Protein AF-A0A1D3TZK6-F1 (afdb_monomer_lite)

Foldseek 3Di:
DPPVPPDLVVLLCCLQVVLVVLLVVLVVCVVPFDPLQSQLSNLLSVLSNLVSVLSVCVVVVHPPVCSVVSVVSSCVSNVSSLVSNLVRLLVSCVVPVVSNVVSVVVNVVVVVVVVVVVVVVVVVVD

Secondary structure (DSSP, 8-state):
--GGGS-HHHHHHHHHHHHHHHHHHHHHHTTTS-HHHHHHHHHHHHHHHHHHHHHHHHHTT-SGGGHHHHHHHHHHHHHHHHHHHHHHHHHHHTT-HHHHHHHHHHHHHHHHHHHHHHHHHHHTT-

Radius of gyration: 16.38 Å; chains: 1; bounding box: 41×36×43 Å

Structure (mmCIF, N/CA/C/O backbone):
data_AF-A0A1D3TZK6-F1
#
_entry.id   AF-A0A1D3TZK6-F1
#
loop_
_atom_site.group_PDB
_atom_site.id
_atom_site.type_symbol
_atom_site.label_atom_id
_atom_site.label_alt_id
_atom_site.label_comp_id
_atom_site.label_asym_id
_atom_site.label_entity_id
_atom_site.label_seq_id
_atom_site.pdbx_PDB_ins_code
_atom_site.Cartn_x
_atom_site.Cartn_y
_atom_site.Cartn_z
_atom_site.occupancy
_atom_site.B_iso_or_equiv
_atom_site.auth_seq_id
_atom_site.auth_comp_id
_atom_site.auth_asym_id
_atom_site.auth_atom_id
_atom_site.pdbx_PDB_model_num
ATOM 1 N N . MET A 1 1 ? -6.587 -10.489 -13.604 1.00 35.88 1 MET A N 1
ATOM 2 C CA . MET A 1 1 ? -6.215 -9.880 -14.894 1.00 35.88 1 MET A CA 1
ATOM 3 C C . MET A 1 1 ? -5.067 -8.933 -14.621 1.00 35.88 1 MET A C 1
ATOM 5 O O . MET A 1 1 ? -5.197 -8.085 -13.748 1.00 35.88 1 MET A O 1
ATOM 9 N N . SER A 1 2 ? -3.926 -9.138 -15.273 1.00 38.81 2 SER A N 1
ATOM 10 C CA . SER A 1 2 ? -2.785 -8.229 -15.166 1.00 38.81 2 SER A CA 1
ATOM 11 C C . SER A 1 2 ? -3.194 -6.840 -15.668 1.00 38.81 2 SER A C 1
ATOM 13 O O . SER A 1 2 ? -3.802 -6.727 -16.731 1.00 38.81 2 SER A O 1
ATOM 15 N N . PHE A 1 3 ? -2.823 -5.776 -14.952 1.00 47.53 3 PHE A N 1
ATOM 16 C CA . PHE A 1 3 ? -2.935 -4.392 -15.435 1.00 47.53 3 PHE A CA 1
ATOM 17 C C . PHE A 1 3 ? -2.060 -4.115 -16.685 1.00 47.53 3 PHE A C 1
ATOM 19 O O . PHE A 1 3 ? -1.943 -2.972 -17.115 1.00 47.53 3 PHE A O 1
ATOM 26 N N . ALA A 1 4 ? -1.458 -5.141 -17.300 1.00 48.97 4 ALA A N 1
ATOM 27 C CA . ALA A 1 4 ? -0.734 -5.059 -18.566 1.00 48.97 4 ALA A CA 1
ATOM 28 C C . ALA A 1 4 ? -1.586 -4.600 -19.764 1.00 48.97 4 ALA A C 1
ATOM 30 O O . ALA A 1 4 ? -1.009 -4.124 -20.735 1.00 48.97 4 ALA A O 1
ATOM 31 N N . PHE A 1 5 ? -2.919 -4.702 -19.706 1.00 55.09 5 PHE A N 1
ATOM 32 C CA . PHE A 1 5 ? -3.804 -4.224 -20.782 1.00 55.09 5 PHE A CA 1
ATOM 33 C C . PHE A 1 5 ? -4.063 -2.716 -20.749 1.00 55.09 5 PHE A C 1
ATOM 35 O O . PHE A 1 5 ? -4.539 -2.150 -21.731 1.00 55.09 5 PHE A O 1
ATOM 42 N N . LEU A 1 6 ? -3.773 -2.056 -19.627 1.00 63.69 6 LEU A N 1
ATOM 43 C CA . LEU A 1 6 ? -3.922 -0.614 -19.530 1.00 63.69 6 LEU A CA 1
ATOM 44 C C . LEU A 1 6 ? -2.733 0.067 -20.216 1.00 63.69 6 LEU A C 1
ATOM 46 O O . LEU A 1 6 ? -1.586 -0.280 -19.909 1.00 63.69 6 LEU A O 1
ATOM 50 N N . PRO A 1 7 ? -2.974 1.058 -21.100 1.00 83.19 7 PRO A N 1
ATOM 51 C CA . PRO A 1 7 ? -1.912 1.905 -21.613 1.00 83.19 7 PRO A CA 1
ATOM 52 C C . PRO A 1 7 ? -1.074 2.399 -20.443 1.00 83.19 7 PRO A C 1
ATOM 54 O O . PRO A 1 7 ? -1.607 2.895 -19.446 1.00 83.19 7 PRO A O 1
ATOM 57 N N . TRP A 1 8 ? 0.242 2.248 -20.550 1.00 80.69 8 TRP A N 1
ATOM 58 C CA . TRP A 1 8 ? 1.141 2.568 -19.449 1.00 80.69 8 TRP A CA 1
ATOM 59 C C . TRP A 1 8 ? 0.946 3.971 -18.849 1.00 80.69 8 TRP A C 1
ATOM 61 O O . TRP A 1 8 ? 1.072 4.069 -17.627 1.00 80.69 8 TRP A O 1
ATOM 71 N N . PRO A 1 9 ? 0.572 5.034 -19.604 1.00 86.75 9 PRO A N 1
ATOM 72 C CA . PRO A 1 9 ? 0.325 6.339 -19.000 1.00 86.75 9 PRO A CA 1
ATOM 73 C C . PRO A 1 9 ? -0.873 6.300 -18.050 1.00 86.75 9 PRO A C 1
ATOM 75 O O . PRO A 1 9 ? -0.836 6.898 -16.979 1.00 86.75 9 PRO A O 1
ATOM 78 N N . LEU A 1 10 ? -1.916 5.545 -18.405 1.00 87.06 10 LEU A N 1
ATOM 79 C CA . LEU A 1 10 ? -3.119 5.413 -17.594 1.00 87.06 10 LEU A CA 1
ATOM 80 C C . LEU A 1 10 ? -2.839 4.610 -16.315 1.00 87.06 10 LEU A C 1
ATOM 82 O O . LEU A 1 10 ? -3.303 4.997 -15.248 1.00 87.06 10 LEU A O 1
ATOM 86 N N . TYR A 1 11 ? -2.001 3.568 -16.383 1.00 86.06 11 TYR A N 1
ATOM 87 C CA . TYR A 1 11 ? -1.535 2.865 -15.181 1.00 86.06 11 TYR A CA 1
ATOM 88 C C . TYR A 1 11 ? -0.787 3.801 -14.224 1.00 86.06 11 TYR A C 1
ATOM 90 O O . TYR A 1 11 ? -1.069 3.816 -13.028 1.00 86.06 11 TYR A O 1
ATOM 98 N N . VAL A 1 12 ? 0.150 4.599 -14.744 1.00 86.88 12 VAL A N 1
ATOM 99 C CA . VAL A 1 12 ? 0.936 5.546 -13.938 1.00 86.88 12 VAL A CA 1
ATOM 100 C C . VAL A 1 12 ? 0.025 6.597 -13.300 1.00 86.88 12 VAL A C 1
ATOM 102 O O . VAL A 1 12 ? 0.151 6.866 -12.105 1.00 86.88 12 VAL A O 1
ATOM 105 N N . LEU A 1 13 ? -0.937 7.131 -14.059 1.00 90.50 13 LEU A N 1
ATOM 106 C CA . LEU A 1 13 ? -1.938 8.067 -13.549 1.00 90.50 13 LEU A CA 1
ATOM 107 C C . LEU A 1 13 ? -2.798 7.448 -12.446 1.00 90.50 13 LEU A C 1
ATOM 109 O O . LEU A 1 13 ? -3.035 8.101 -11.439 1.00 90.50 13 LEU A O 1
ATOM 113 N N . MET A 1 14 ? -3.236 6.196 -12.585 1.00 88.62 14 MET A N 1
ATOM 114 C CA . MET A 1 14 ? -4.016 5.523 -11.544 1.00 88.62 14 MET A CA 1
ATOM 115 C C . MET A 1 14 ? -3.174 5.213 -10.300 1.00 88.62 14 MET A C 1
ATOM 117 O O . MET A 1 14 ? -3.631 5.432 -9.178 1.00 88.62 14 MET A O 1
ATOM 121 N N . ALA A 1 15 ? -1.941 4.738 -10.473 1.00 88.25 15 ALA A N 1
ATOM 122 C CA . ALA A 1 15 ? -1.052 4.385 -9.369 1.00 88.25 15 ALA A CA 1
ATOM 123 C C . ALA A 1 15 ? -0.654 5.623 -8.547 1.00 88.25 15 ALA A C 1
ATOM 125 O O . ALA A 1 15 ? -0.849 5.658 -7.335 1.00 88.25 15 ALA A O 1
ATOM 126 N N . ILE A 1 16 ? -0.175 6.679 -9.207 1.00 90.50 16 ILE A N 1
ATOM 127 C CA . ILE A 1 16 ? 0.235 7.917 -8.530 1.00 90.50 16 ILE A CA 1
ATOM 128 C C . ILE A 1 16 ? -0.995 8.727 -8.105 1.00 90.50 16 ILE A C 1
ATOM 130 O O . ILE A 1 16 ? -1.054 9.245 -6.990 1.00 90.50 16 ILE A O 1
ATOM 134 N N . GLY A 1 17 ? -2.008 8.803 -8.967 1.00 90.06 17 GLY A N 1
ATOM 135 C CA . GLY A 1 17 ? -3.231 9.556 -8.714 1.00 90.06 17 GLY A CA 1
ATOM 136 C C . GLY A 1 17 ? -4.066 8.989 -7.572 1.00 90.06 17 GLY A C 1
ATOM 137 O O . GLY A 1 17 ? -4.695 9.767 -6.866 1.00 90.06 17 GLY A O 1
ATOM 138 N N . SER A 1 18 ? -4.037 7.676 -7.318 1.00 90.00 18 SER A N 1
ATOM 139 C CA . SER A 1 18 ? -4.700 7.095 -6.139 1.00 90.00 18 SER A CA 1
ATOM 140 C C . SER A 1 18 ? -3.943 7.357 -4.833 1.00 90.00 18 SER A C 1
ATOM 142 O O . SER A 1 18 ? -4.572 7.488 -3.783 1.00 90.00 18 SER A O 1
ATOM 144 N N . ALA A 1 19 ? -2.616 7.507 -4.876 1.00 91.94 19 ALA A N 1
ATOM 145 C CA . ALA A 1 19 ? -1.806 7.782 -3.690 1.00 91.94 19 ALA A CA 1
ATOM 146 C C . ALA A 1 19 ? -2.046 9.195 -3.121 1.00 91.94 19 ALA A C 1
ATOM 148 O O . ALA A 1 19 ? -2.064 9.384 -1.905 1.00 91.94 19 ALA A O 1
ATOM 149 N N . ILE A 1 20 ? -2.269 10.195 -3.982 1.00 90.19 20 ILE A N 1
ATOM 150 C CA . ILE A 1 20 ? -2.399 11.604 -3.568 1.00 90.19 20 ILE A CA 1
ATOM 151 C C . ILE A 1 20 ? -3.615 11.837 -2.640 1.00 90.19 20 ILE A C 1
ATOM 153 O O . ILE A 1 20 ? -3.418 12.365 -1.541 1.00 90.19 20 ILE A O 1
ATOM 157 N N . PRO A 1 21 ? -4.856 11.426 -2.985 1.00 92.56 21 PRO A N 1
ATOM 158 C CA . PRO A 1 21 ? -6.010 11.557 -2.095 1.00 92.56 21 PRO A CA 1
ATOM 159 C C . PRO A 1 21 ? -5.826 10.835 -0.759 1.00 92.56 21 PRO A C 1
ATOM 161 O O . PRO A 1 21 ? -6.259 11.346 0.274 1.00 92.56 21 PRO A O 1
ATOM 164 N N . VAL A 1 22 ? -5.156 9.677 -0.758 1.00 92.19 22 VAL A N 1
ATOM 165 C CA . VAL A 1 22 ? -4.877 8.914 0.468 1.00 92.19 22 VAL A CA 1
ATOM 166 C C . VAL A 1 22 ? -3.942 9.698 1.388 1.00 92.19 22 VAL A C 1
ATOM 168 O O . VAL A 1 22 ? -4.224 9.825 2.579 1.00 92.19 22 VAL A O 1
ATOM 171 N N . LEU A 1 23 ? -2.880 10.303 0.852 1.00 92.19 23 LEU A N 1
ATOM 172 C CA . LEU A 1 23 ? -1.974 11.152 1.632 1.00 92.19 23 LEU A CA 1
ATOM 173 C C . LEU A 1 23 ? -2.676 12.406 2.184 1.00 92.19 23 LEU A C 1
ATOM 175 O O . LEU A 1 23 ? -2.474 12.771 3.346 1.00 92.19 23 LEU A O 1
ATOM 179 N N . ILE A 1 24 ? -3.555 13.037 1.396 1.00 93.19 24 ILE A N 1
ATOM 180 C CA . ILE A 1 24 ? -4.378 14.169 1.859 1.00 93.19 24 ILE A CA 1
ATOM 181 C C . ILE A 1 24 ? -5.301 13.728 3.005 1.00 93.19 24 ILE A C 1
ATOM 183 O O . ILE A 1 24 ? -5.414 14.416 4.025 1.00 93.19 24 ILE A O 1
ATOM 187 N N . TYR A 1 25 ? -5.931 12.560 2.874 1.00 92.25 25 TYR A N 1
ATOM 188 C CA . TYR A 1 25 ? -6.790 11.990 3.907 1.00 92.25 25 TYR A CA 1
ATOM 189 C C . TYR A 1 25 ? -6.024 11.683 5.199 1.00 92.25 25 TYR A C 1
ATOM 191 O O . TYR A 1 25 ? -6.491 12.021 6.291 1.00 92.25 25 TYR A O 1
ATOM 199 N N . VAL A 1 26 ? -4.817 11.118 5.091 1.00 92.00 26 VAL A N 1
ATOM 200 C CA . VAL A 1 26 ? -3.927 10.869 6.234 1.00 92.00 26 VAL A CA 1
ATOM 201 C C . VAL A 1 26 ? -3.638 12.160 6.996 1.00 92.00 26 VAL A C 1
ATOM 203 O O . VAL A 1 26 ? -3.786 12.188 8.220 1.00 92.00 26 VAL A O 1
ATOM 206 N N . LYS A 1 27 ? -3.314 13.252 6.292 1.00 91.62 27 LYS A N 1
ATOM 207 C CA . LYS A 1 27 ? -3.065 14.560 6.919 1.00 91.62 27 LYS A CA 1
ATOM 208 C C . LYS A 1 27 ? -4.262 15.041 7.747 1.00 91.62 27 LYS A C 1
ATOM 210 O O . LYS A 1 27 ? -4.077 15.602 8.825 1.00 91.62 27 LYS A O 1
ATOM 215 N N . LYS A 1 28 ? -5.493 14.790 7.286 1.00 89.75 28 LYS A N 1
ATOM 216 C CA . LYS A 1 28 ? -6.722 15.142 8.021 1.00 89.75 28 LYS A CA 1
ATOM 217 C C . LYS A 1 28 ? -6.945 14.259 9.257 1.00 89.75 28 LYS A C 1
ATOM 219 O O . LYS A 1 28 ? -7.460 14.733 10.265 1.00 89.75 28 LYS A O 1
ATOM 224 N N . MET A 1 29 ? -6.548 12.990 9.194 1.00 85.38 29 MET A N 1
ATOM 225 C CA . MET A 1 29 ? -6.846 11.957 10.199 1.00 85.38 29 MET A CA 1
ATOM 226 C C . MET A 1 29 ? -5.738 11.710 11.234 1.00 85.38 29 MET A C 1
ATOM 228 O O . MET A 1 29 ? -5.957 10.946 12.176 1.00 85.38 29 MET A O 1
ATOM 232 N N . TRP A 1 30 ? -4.568 12.341 11.097 1.00 84.38 30 TRP A N 1
ATOM 233 C CA . TRP A 1 30 ? -3.375 12.037 11.904 1.00 84.38 30 TRP A CA 1
ATOM 234 C C . TRP A 1 30 ? -3.556 12.179 13.427 1.00 84.38 30 TRP A C 1
ATOM 236 O O . TRP A 1 30 ? -2.871 11.502 14.187 1.00 84.38 30 TRP A O 1
ATOM 246 N N . LYS A 1 31 ? -4.495 13.024 13.880 1.00 85.62 31 LYS A N 1
ATOM 247 C CA . LYS A 1 31 ? -4.796 13.245 15.308 1.00 85.62 31 LYS A CA 1
ATOM 248 C C . LYS A 1 31 ? -5.887 12.330 15.868 1.00 85.62 31 LYS A C 1
ATOM 250 O O . LYS A 1 31 ? -5.952 12.144 17.074 1.00 85.62 31 LYS A O 1
ATOM 255 N N . THR A 1 32 ? -6.764 11.796 15.020 1.00 87.00 32 THR A N 1
ATOM 256 C CA . THR A 1 32 ? -7.997 11.096 15.437 1.00 87.00 32 THR A CA 1
ATOM 257 C C . THR A 1 32 ? -7.956 9.593 15.189 1.00 87.00 32 THR A C 1
ATOM 259 O O . THR A 1 32 ? -8.900 8.878 15.526 1.00 87.00 32 THR A O 1
ATOM 262 N N . SER A 1 33 ? -6.896 9.099 14.555 1.00 88.56 33 SER A N 1
ATOM 263 C CA . SER A 1 33 ? -6.754 7.695 14.182 1.00 88.56 33 SER A CA 1
ATOM 264 C C . SER A 1 33 ? -5.494 7.094 14.807 1.00 88.56 33 SER A C 1
ATOM 266 O O . SER A 1 33 ? -4.510 7.808 15.005 1.00 88.56 33 SER A O 1
ATOM 268 N N . PRO A 1 34 ? -5.502 5.789 15.128 1.00 90.50 34 PRO A N 1
ATOM 269 C CA . PRO A 1 34 ? -4.352 5.137 15.740 1.00 90.50 34 PRO A CA 1
ATOM 270 C C . PRO A 1 34 ? -3.130 5.190 14.821 1.00 90.50 34 PRO A C 1
ATOM 272 O O . PRO A 1 34 ? -3.258 5.160 13.595 1.00 90.50 34 PRO A O 1
ATOM 275 N N . LYS A 1 35 ? -1.934 5.221 15.424 1.00 90.94 35 LYS A N 1
ATOM 276 C CA . LYS A 1 35 ? -0.669 5.403 14.694 1.00 90.94 35 LYS A CA 1
ATOM 277 C C . LYS A 1 35 ? -0.450 4.383 13.583 1.00 90.94 35 LYS A C 1
ATOM 279 O O . LYS A 1 35 ? -0.068 4.748 12.476 1.00 90.94 35 LYS A O 1
ATOM 284 N N . SER A 1 36 ? -0.772 3.121 13.858 1.00 91.56 36 SER A N 1
ATOM 285 C CA . SER A 1 36 ? -0.680 2.038 12.878 1.00 91.56 36 SER A CA 1
ATOM 286 C C . SER A 1 36 ? -1.521 2.295 11.625 1.00 91.56 36 SER A C 1
ATOM 288 O O . SER A 1 36 ? -1.071 1.989 10.526 1.00 91.56 36 SER A O 1
ATOM 290 N N . PHE A 1 37 ? -2.695 2.921 11.760 1.00 92.38 37 PHE A N 1
ATOM 291 C CA . PHE A 1 37 ? -3.598 3.156 10.635 1.00 92.38 37 PHE A CA 1
ATOM 292 C C . PHE A 1 37 ? -2.989 4.104 9.601 1.00 92.38 37 PHE A C 1
ATOM 294 O O . PHE A 1 37 ? -2.907 3.767 8.420 1.00 92.38 37 PHE A O 1
ATOM 301 N N . TYR A 1 38 ? -2.543 5.284 10.040 1.00 93.00 38 TYR A N 1
ATOM 302 C CA . TYR A 1 38 ? -2.023 6.283 9.111 1.00 93.00 38 TYR A CA 1
ATOM 303 C C . TYR A 1 38 ? -0.613 5.944 8.610 1.00 93.00 38 TYR A C 1
ATOM 305 O O . TYR A 1 38 ? -0.309 6.249 7.461 1.00 93.00 38 TYR A O 1
ATOM 313 N N . ILE A 1 39 ? 0.223 5.269 9.416 1.00 93.19 39 ILE A N 1
ATOM 314 C CA . ILE A 1 39 ? 1.515 4.741 8.945 1.00 93.19 39 ILE A CA 1
ATOM 315 C C . ILE A 1 39 ? 1.272 3.727 7.825 1.00 93.19 39 ILE A C 1
ATOM 317 O O . ILE A 1 39 ? 1.899 3.829 6.773 1.00 93.19 39 ILE A O 1
ATOM 321 N N . GLY A 1 40 ? 0.312 2.813 8.007 1.00 93.19 40 GLY A N 1
ATOM 322 C CA . GLY A 1 40 ? -0.064 1.851 6.974 1.00 93.19 40 GLY A CA 1
ATOM 323 C C . GLY A 1 40 ? -0.511 2.529 5.677 1.00 93.19 40 GLY A C 1
ATOM 324 O O . GLY A 1 40 ? 0.003 2.211 4.607 1.00 93.19 40 GLY A O 1
ATOM 325 N N . LEU A 1 41 ? -1.377 3.546 5.770 1.00 94.00 41 LEU A N 1
ATOM 326 C CA . LEU A 1 41 ? -1.831 4.306 4.599 1.00 94.00 41 LEU A CA 1
ATOM 327 C C . LEU A 1 41 ? -0.685 5.036 3.882 1.00 94.00 41 LEU A C 1
ATOM 329 O O . LEU A 1 41 ? -0.651 5.051 2.650 1.00 94.00 41 LEU A O 1
ATOM 333 N N . CYS A 1 42 ? 0.271 5.604 4.623 1.00 94.00 42 CYS A N 1
ATOM 334 C CA . CYS A 1 42 ? 1.474 6.192 4.033 1.00 94.00 42 CYS A CA 1
ATOM 335 C C . CYS A 1 42 ? 2.309 5.142 3.293 1.00 94.00 42 CYS A C 1
ATOM 337 O O . CYS A 1 42 ? 2.721 5.388 2.164 1.00 94.00 42 CYS A O 1
ATOM 339 N N . MET A 1 43 ? 2.528 3.966 3.887 1.00 95.00 43 MET A N 1
ATOM 340 C CA . MET A 1 43 ? 3.310 2.894 3.262 1.00 95.00 43 MET A CA 1
ATOM 341 C C . MET A 1 43 ? 2.652 2.363 1.985 1.00 95.00 43 MET A C 1
ATOM 343 O O . MET A 1 43 ? 3.336 2.197 0.976 1.00 95.00 43 MET A O 1
ATOM 347 N N . VAL A 1 44 ? 1.327 2.178 1.989 1.00 94.44 44 VAL A N 1
ATOM 348 C CA . VAL A 1 44 ? 0.569 1.804 0.782 1.00 94.44 44 VAL A CA 1
ATOM 349 C C . VAL A 1 44 ? 0.693 2.882 -0.295 1.00 94.44 44 VAL A C 1
ATOM 351 O O . VAL A 1 44 ? 0.939 2.556 -1.455 1.00 94.44 44 VAL A O 1
ATOM 354 N N . SER A 1 45 ? 0.582 4.158 0.083 1.00 94.25 45 SER A N 1
ATOM 355 C CA . SER A 1 45 ? 0.698 5.286 -0.852 1.00 94.25 45 SER A CA 1
ATOM 356 C C . SER A 1 45 ? 2.093 5.371 -1.474 1.00 94.25 45 SER A C 1
ATOM 358 O O . SER A 1 45 ? 2.222 5.552 -2.681 1.00 94.25 45 SER A O 1
ATOM 360 N N . ILE A 1 46 ? 3.143 5.184 -0.669 1.00 94.00 46 ILE A N 1
ATOM 361 C CA . ILE A 1 46 ? 4.529 5.131 -1.145 1.00 94.00 46 ILE A CA 1
ATOM 362 C C . ILE A 1 46 ? 4.712 3.949 -2.102 1.00 94.00 46 ILE A C 1
ATOM 364 O O . ILE A 1 46 ? 5.247 4.133 -3.191 1.00 94.00 46 ILE A O 1
ATOM 368 N N . GLY A 1 47 ? 4.212 2.762 -1.747 1.00 92.94 47 GLY A N 1
ATOM 369 C CA . GLY A 1 47 ? 4.250 1.593 -2.628 1.00 92.94 47 GLY A CA 1
ATOM 370 C C . GLY A 1 47 ? 3.558 1.847 -3.972 1.00 92.94 47 GLY A C 1
ATOM 371 O O . GLY A 1 47 ? 4.118 1.532 -5.017 1.00 92.94 47 GLY A O 1
ATOM 372 N N . ALA A 1 48 ? 2.391 2.497 -3.975 1.00 92.81 48 ALA A N 1
ATOM 373 C CA . ALA A 1 48 ? 1.680 2.857 -5.204 1.00 92.81 48 ALA A CA 1
ATOM 374 C C . ALA A 1 48 ? 2.473 3.845 -6.081 1.00 92.81 48 ALA A C 1
ATOM 376 O O . ALA A 1 48 ? 2.554 3.665 -7.298 1.00 92.81 48 ALA A O 1
ATOM 377 N N . ILE A 1 49 ? 3.124 4.844 -5.475 1.00 93.69 49 ILE A N 1
ATOM 378 C CA . ILE A 1 49 ? 4.002 5.780 -6.193 1.00 93.69 49 ILE A CA 1
ATOM 379 C C . ILE A 1 49 ? 5.191 5.034 -6.812 1.00 93.69 49 ILE A C 1
ATOM 381 O O . ILE A 1 49 ? 5.462 5.207 -8.001 1.00 93.69 49 ILE A O 1
ATOM 385 N N . ILE A 1 50 ? 5.865 4.167 -6.047 1.00 92.44 50 ILE A N 1
ATOM 386 C CA . ILE A 1 50 ? 6.995 3.371 -6.550 1.00 92.44 50 ILE A CA 1
ATOM 387 C C . ILE A 1 50 ? 6.534 2.460 -7.696 1.00 92.44 50 ILE A C 1
ATOM 389 O O . ILE A 1 50 ? 7.201 2.405 -8.727 1.00 92.44 50 ILE A O 1
ATOM 393 N N . ALA A 1 51 ? 5.369 1.817 -7.584 1.00 90.25 51 ALA A N 1
ATOM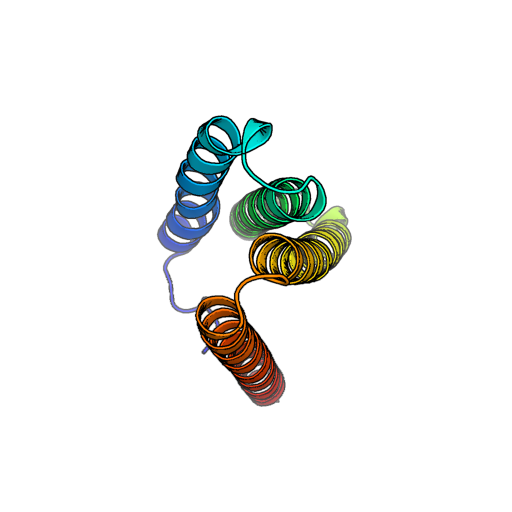 394 C CA . ALA A 1 51 ? 4.802 0.991 -8.651 1.00 90.25 51 ALA A CA 1
ATOM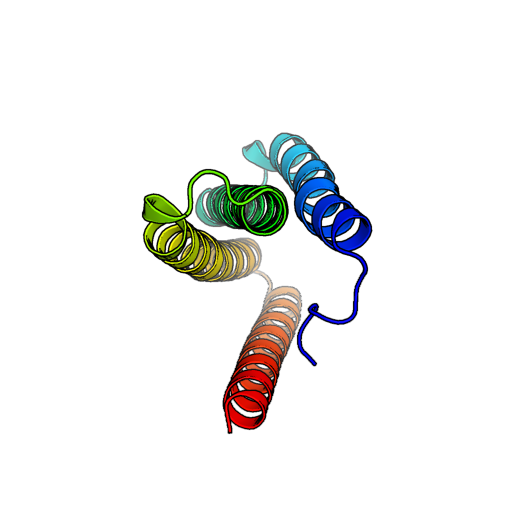 395 C C . ALA A 1 51 ? 4.580 1.783 -9.953 1.00 90.25 51 ALA A C 1
ATOM 397 O O . ALA A 1 51 ? 4.873 1.285 -11.043 1.00 90.25 51 ALA A O 1
ATOM 398 N N . GLY A 1 52 ? 4.089 3.023 -9.846 1.00 89.38 52 GLY A N 1
ATOM 399 C CA . GLY A 1 52 ? 3.964 3.941 -10.978 1.00 89.38 52 GLY A CA 1
ATOM 400 C C . GLY A 1 52 ? 5.322 4.278 -11.599 1.00 89.38 52 GLY A C 1
ATOM 401 O O . GLY A 1 52 ? 5.485 4.170 -12.815 1.00 89.38 52 GLY A O 1
ATOM 402 N N . ILE A 1 53 ? 6.319 4.601 -10.768 1.00 89.62 53 ILE A N 1
ATOM 403 C CA . ILE A 1 53 ? 7.690 4.892 -11.216 1.00 89.62 53 ILE A CA 1
ATOM 404 C C . ILE A 1 53 ? 8.298 3.684 -11.938 1.00 89.62 53 ILE A C 1
ATOM 406 O O . ILE A 1 53 ? 8.837 3.855 -13.026 1.00 89.62 53 ILE A O 1
ATOM 410 N N . ILE A 1 54 ? 8.163 2.467 -11.399 1.00 89.44 54 ILE A N 1
ATOM 411 C CA . ILE A 1 54 ? 8.659 1.236 -12.041 1.00 89.44 54 ILE A CA 1
ATOM 412 C C . ILE A 1 54 ? 8.054 1.074 -13.434 1.00 89.44 54 ILE A C 1
ATOM 414 O O . ILE A 1 54 ? 8.767 0.774 -14.391 1.00 89.44 54 ILE A O 1
ATOM 418 N N . LYS A 1 55 ? 6.736 1.274 -13.571 1.00 86.56 55 LYS A N 1
ATOM 419 C CA . LYS A 1 55 ? 6.080 1.123 -14.872 1.00 86.56 55 LYS A CA 1
ATOM 420 C C . LYS A 1 55 ? 6.570 2.177 -15.866 1.00 86.56 55 LYS A C 1
ATOM 422 O O . LYS A 1 55 ? 6.839 1.833 -17.015 1.00 86.56 55 LYS A O 1
ATOM 427 N N . PHE A 1 56 ? 6.751 3.416 -15.414 1.00 87.12 56 PHE A N 1
ATOM 428 C CA . PHE A 1 56 ? 7.297 4.504 -16.222 1.00 87.12 56 PHE A CA 1
ATOM 429 C C . PHE A 1 56 ? 8.724 4.208 -16.709 1.00 87.12 56 PHE A C 1
ATOM 431 O O . PHE A 1 56 ? 8.998 4.258 -17.907 1.00 87.12 56 PHE A O 1
ATOM 438 N N . THR A 1 57 ? 9.628 3.838 -15.798 1.00 86.75 57 THR A N 1
ATOM 439 C CA . THR A 1 57 ? 11.042 3.597 -16.123 1.00 86.75 57 THR A CA 1
ATOM 440 C C . THR A 1 57 ? 11.239 2.344 -16.968 1.00 86.75 57 THR A C 1
ATOM 442 O O . THR A 1 57 ? 12.079 2.348 -17.866 1.00 86.75 57 THR A O 1
ATOM 445 N N . SER A 1 58 ? 10.420 1.306 -16.760 1.00 83.69 58 SER A N 1
ATOM 446 C CA . SER A 1 58 ? 10.469 0.078 -17.563 1.00 83.69 58 SER A CA 1
ATOM 447 C C . SER A 1 58 ? 10.207 0.305 -19.048 1.00 83.69 58 SER A C 1
ATOM 449 O O . SER A 1 58 ? 10.872 -0.310 -19.877 1.00 83.69 58 SER A O 1
ATOM 451 N N . ASN A 1 59 ? 9.322 1.241 -19.392 1.00 83.38 59 ASN A N 1
ATOM 452 C CA . ASN A 1 59 ? 9.033 1.560 -20.788 1.00 83.38 59 ASN A CA 1
ATOM 453 C C . ASN A 1 59 ? 10.080 2.463 -21.436 1.00 83.38 59 ASN A C 1
ATOM 455 O O . ASN A 1 59 ? 10.253 2.408 -22.648 1.00 83.38 59 ASN A O 1
ATOM 459 N N . MET A 1 60 ? 10.789 3.266 -20.643 1.00 81.56 60 MET A N 1
ATOM 460 C CA . MET A 1 60 ? 11.886 4.113 -21.123 1.00 81.56 60 MET A CA 1
ATOM 461 C C . MET A 1 60 ? 13.239 3.378 -21.141 1.00 81.56 60 MET A C 1
ATOM 463 O O . MET A 1 60 ? 14.242 3.977 -21.510 1.00 81.56 60 MET A O 1
ATOM 467 N N . GLN A 1 61 ? 13.287 2.104 -20.720 1.00 79.31 61 GLN A N 1
ATOM 468 C CA . GLN A 1 61 ? 14.514 1.303 -20.548 1.00 79.31 61 GLN A CA 1
ATOM 469 C C . GLN A 1 61 ? 15.560 1.939 -19.609 1.00 79.31 61 GLN A C 1
ATOM 471 O O . GLN A 1 61 ? 16.746 1.616 -19.655 1.00 79.31 61 GLN A O 1
ATOM 476 N N . VAL A 1 62 ? 15.119 2.812 -18.702 1.00 72.88 62 VAL A N 1
ATOM 477 C CA . VAL A 1 62 ? 15.964 3.468 -17.695 1.00 72.88 62 VAL A CA 1
ATOM 478 C C . VAL A 1 62 ? 15.902 2.667 -16.387 1.00 72.88 62 VAL A C 1
ATOM 480 O O . VAL A 1 62 ? 14.867 2.086 -16.061 1.00 72.88 62 VAL A O 1
ATOM 483 N N . LEU A 1 63 ? 16.993 2.644 -15.607 1.00 74.75 63 LEU A N 1
ATOM 484 C CA . LEU A 1 63 ? 17.053 2.013 -14.270 1.00 74.75 63 LEU A CA 1
ATOM 485 C C . LEU A 1 63 ? 16.753 0.497 -14.251 1.00 74.75 63 LEU A C 1
ATOM 487 O O . LEU A 1 63 ? 16.334 -0.039 -13.225 1.00 74.75 63 LEU A O 1
ATOM 491 N N . THR A 1 64 ? 17.000 -0.217 -15.352 1.00 75.50 64 THR A N 1
ATOM 492 C CA . THR A 1 64 ? 16.761 -1.671 -15.478 1.00 75.50 64 THR A CA 1
ATOM 493 C C . THR A 1 64 ? 17.451 -2.495 -14.388 1.00 75.50 64 THR A C 1
ATOM 495 O O . THR A 1 64 ? 16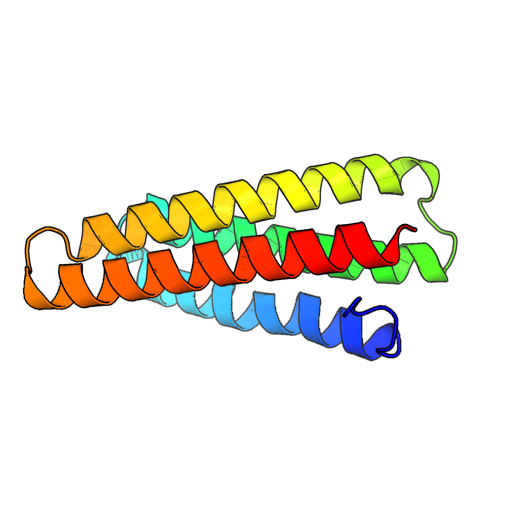.845 -3.417 -13.850 1.00 75.50 64 THR A O 1
ATOM 498 N N . GLN A 1 65 ? 18.661 -2.104 -13.977 1.00 79.81 65 GLN A N 1
ATOM 499 C CA . GLN A 1 65 ? 19.425 -2.765 -12.909 1.00 79.81 65 GLN A CA 1
ATOM 500 C C . GLN A 1 65 ? 18.737 -2.723 -11.533 1.00 79.81 65 GLN A C 1
ATOM 502 O O . GLN A 1 65 ? 18.928 -3.627 -10.725 1.00 79.81 65 GLN A O 1
ATOM 507 N N . PHE A 1 66 ? 17.913 -1.705 -11.263 1.00 83.12 66 PHE A N 1
ATOM 508 C CA . PHE A 1 66 ? 17.226 -1.540 -9.977 1.00 83.12 66 PHE A CA 1
ATOM 509 C C . PHE A 1 66 ? 15.769 -2.008 -10.005 1.00 83.12 66 PHE A C 1
ATOM 511 O O . PHE A 1 66 ? 15.091 -1.939 -8.982 1.00 83.12 66 PHE A O 1
ATOM 518 N N . GLN A 1 67 ? 15.259 -2.489 -11.143 1.00 82.62 67 GLN A N 1
ATOM 519 C CA . GLN A 1 67 ? 13.840 -2.832 -11.265 1.00 82.62 67 GLN A CA 1
ATOM 520 C C . GLN A 1 67 ? 13.410 -3.927 -10.293 1.00 82.62 67 GLN A C 1
ATOM 522 O O . GLN A 1 67 ? 12.378 -3.777 -9.647 1.00 82.62 67 GLN A O 1
ATOM 527 N N . GLU A 1 68 ? 14.193 -4.995 -10.150 1.00 84.69 68 GLU A N 1
ATOM 528 C CA . GLU A 1 68 ? 13.864 -6.079 -9.216 1.00 84.69 68 GLU A CA 1
ATOM 529 C C . GLU A 1 68 ? 13.890 -5.603 -7.759 1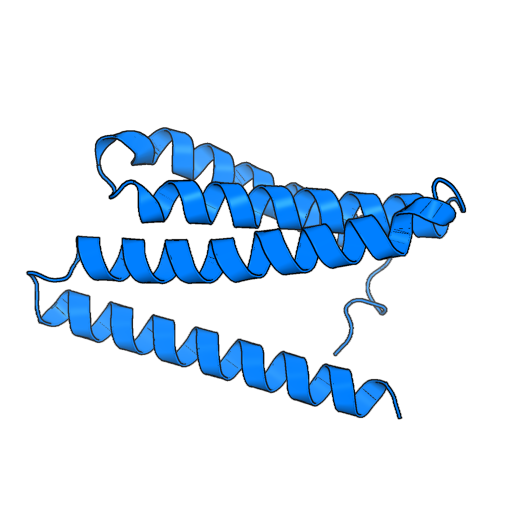.00 84.69 68 GLU A C 1
ATOM 531 O O . GLU A 1 68 ? 12.985 -5.915 -6.983 1.00 84.69 68 GLU A O 1
ATOM 536 N N . PHE A 1 69 ? 14.854 -4.747 -7.404 1.00 87.94 69 PHE A N 1
ATOM 537 C CA . PHE A 1 69 ? 14.905 -4.129 -6.081 1.00 87.94 69 PHE A CA 1
ATOM 538 C C . PHE A 1 69 ? 13.675 -3.250 -5.815 1.00 87.94 69 PHE A C 1
ATOM 540 O O . PHE A 1 69 ? 13.032 -3.380 -4.774 1.00 87.94 69 PHE A O 1
ATOM 547 N N . LEU A 1 70 ? 13.298 -2.390 -6.766 1.00 88.00 70 LEU A N 1
ATOM 548 C CA . LEU A 1 70 ? 12.126 -1.523 -6.635 1.00 88.00 70 LEU A CA 1
ATOM 549 C C . LEU A 1 70 ? 10.821 -2.329 -6.578 1.00 88.00 70 LEU A C 1
ATOM 551 O O . LEU A 1 70 ? 9.922 -1.973 -5.812 1.00 88.00 70 LEU A O 1
ATOM 555 N N . LYS A 1 71 ? 10.706 -3.425 -7.340 1.00 87.88 71 LYS A N 1
ATOM 556 C CA . LYS A 1 71 ? 9.562 -4.349 -7.269 1.00 87.88 71 LYS A CA 1
ATOM 557 C C . LYS A 1 71 ? 9.455 -4.976 -5.881 1.00 87.88 71 LYS A C 1
ATOM 559 O O . LYS A 1 71 ? 8.386 -4.919 -5.278 1.00 87.88 71 LYS A O 1
ATOM 564 N N . MET A 1 72 ? 10.555 -5.507 -5.348 1.00 89.00 72 MET A N 1
ATOM 565 C CA . MET A 1 72 ? 10.594 -6.066 -3.994 1.00 89.00 72 MET A CA 1
ATOM 566 C C . MET A 1 72 ? 10.229 -5.020 -2.939 1.00 89.00 72 MET A C 1
ATOM 568 O O . MET A 1 72 ? 9.378 -5.278 -2.089 1.00 89.00 72 MET A O 1
ATOM 572 N N . LEU A 1 73 ? 10.798 -3.815 -3.030 1.00 90.88 73 LEU A N 1
ATOM 573 C CA . LEU A 1 73 ? 10.483 -2.710 -2.126 1.00 90.88 73 LEU A CA 1
ATOM 574 C C . LEU A 1 73 ? 8.995 -2.340 -2.181 1.00 90.88 73 LEU A C 1
ATOM 576 O O . LEU A 1 73 ? 8.366 -2.164 -1.142 1.00 90.88 73 LEU A O 1
ATOM 580 N N . THR A 1 74 ? 8.417 -2.287 -3.383 1.00 90.81 74 THR A N 1
ATOM 581 C CA . THR A 1 74 ? 6.981 -2.047 -3.586 1.00 90.81 74 THR A CA 1
ATOM 582 C C . THR A 1 74 ? 6.146 -3.108 -2.878 1.00 90.81 74 THR A C 1
ATOM 584 O O . THR A 1 74 ? 5.251 -2.768 -2.109 1.00 90.81 74 THR A O 1
ATOM 587 N N . ILE A 1 75 ? 6.459 -4.392 -3.082 1.00 89.31 75 ILE A N 1
ATOM 588 C CA . ILE A 1 75 ? 5.734 -5.506 -2.457 1.00 89.31 75 ILE A CA 1
ATOM 589 C C . ILE A 1 75 ? 5.814 -5.407 -0.933 1.00 89.31 75 ILE A C 1
ATOM 591 O O . ILE A 1 75 ? 4.789 -5.514 -0.257 1.00 89.31 75 ILE A O 1
ATOM 595 N N . VAL A 1 76 ? 7.004 -5.161 -0.380 1.00 90.94 76 VAL A N 1
ATOM 596 C CA . VAL A 1 76 ? 7.207 -5.046 1.070 1.00 90.94 76 VAL A CA 1
ATOM 597 C C . VAL A 1 76 ? 6.445 -3.846 1.630 1.00 90.94 76 VAL A C 1
ATOM 599 O O . VAL A 1 76 ? 5.694 -4.006 2.591 1.00 90.94 76 VAL A O 1
ATOM 602 N N . CYS A 1 77 ? 6.565 -2.661 1.024 1.00 91.69 77 CYS A N 1
ATOM 603 C CA . CYS A 1 77 ? 5.868 -1.455 1.477 1.00 91.69 77 CYS A CA 1
ATOM 604 C C . CYS A 1 77 ? 4.345 -1.606 1.406 1.00 91.69 77 CYS A C 1
ATOM 606 O O . CYS A 1 77 ? 3.650 -1.279 2.367 1.00 91.69 77 CYS A O 1
ATOM 608 N N . THR A 1 78 ? 3.814 -2.129 0.300 1.00 91.00 78 THR A N 1
ATOM 609 C CA . THR A 1 78 ? 2.368 -2.285 0.126 1.00 91.00 78 THR A CA 1
ATOM 610 C C . THR A 1 78 ? 1.802 -3.366 1.045 1.00 91.00 78 THR A C 1
ATOM 612 O O . THR A 1 78 ? 0.782 -3.129 1.685 1.00 91.00 78 THR A O 1
ATOM 615 N N . SER A 1 79 ? 2.457 -4.525 1.175 1.00 90.31 79 SER A N 1
ATOM 616 C CA . SER A 1 79 ? 1.968 -5.617 2.034 1.00 90.31 79 SER A CA 1
ATOM 617 C C . SER A 1 79 ? 1.987 -5.244 3.518 1.00 90.31 79 SER A C 1
ATOM 619 O O . SER A 1 79 ? 0.964 -5.355 4.196 1.00 90.31 79 SER A O 1
ATOM 621 N N . SER A 1 80 ? 3.112 -4.723 4.015 1.00 92.88 80 SER A N 1
ATOM 622 C CA . SER A 1 80 ? 3.220 -4.246 5.399 1.00 92.88 80 SER A CA 1
ATOM 623 C C . SER A 1 80 ? 2.276 -3.073 5.677 1.00 92.88 80 SER A C 1
ATOM 625 O O . SER A 1 80 ? 1.639 -3.032 6.731 1.00 92.88 80 SER A O 1
ATOM 627 N N . GLY A 1 81 ? 2.106 -2.170 4.706 1.00 93.50 81 GLY A N 1
ATOM 628 C CA . GLY A 1 81 ? 1.156 -1.069 4.783 1.00 93.50 81 GLY A CA 1
ATOM 629 C C . GLY A 1 81 ? -0.289 -1.541 4.946 1.00 93.50 81 GLY A C 1
ATOM 630 O O . GLY A 1 81 ? -0.975 -1.083 5.857 1.00 93.50 81 GLY A O 1
ATOM 631 N N . ILE A 1 82 ? -0.733 -2.509 4.133 1.00 92.38 82 ILE A N 1
ATOM 632 C CA . ILE A 1 82 ? -2.080 -3.097 4.227 1.00 92.38 82 ILE A CA 1
ATOM 633 C C . ILE A 1 82 ? -2.310 -3.705 5.615 1.00 92.38 82 ILE A C 1
ATOM 635 O O . ILE A 1 82 ? -3.328 -3.417 6.246 1.00 92.38 82 ILE A O 1
ATOM 639 N N . ILE A 1 83 ? -1.356 -4.494 6.120 1.00 93.56 83 ILE A N 1
ATOM 640 C CA . ILE A 1 83 ? -1.456 -5.132 7.442 1.00 93.56 83 ILE A CA 1
ATOM 641 C C . ILE A 1 83 ? -1.590 -4.072 8.543 1.00 93.56 83 ILE A C 1
ATOM 643 O O . ILE A 1 83 ? -2.487 -4.154 9.385 1.00 93.56 83 ILE A O 1
ATOM 647 N N . LEU A 1 84 ? -0.746 -3.038 8.522 1.00 94.19 84 LEU A N 1
ATOM 648 C CA . LEU A 1 84 ? -0.800 -1.947 9.496 1.00 94.19 84 LEU A CA 1
ATOM 649 C C . LEU A 1 84 ? -2.118 -1.169 9.428 1.00 94.19 84 LEU A C 1
ATOM 651 O O . LEU A 1 84 ? -2.688 -0.840 10.473 1.00 94.19 84 LEU A O 1
ATOM 655 N N . THR A 1 85 ? -2.639 -0.921 8.224 1.00 93.56 85 THR A N 1
ATOM 656 C CA . THR A 1 85 ? -3.946 -0.287 8.033 1.00 93.56 85 THR A CA 1
ATOM 657 C C . THR A 1 85 ? -5.069 -1.148 8.610 1.00 93.56 85 THR A C 1
ATOM 659 O O . THR A 1 85 ? -5.927 -0.612 9.308 1.00 93.56 85 THR A O 1
ATOM 662 N N . MET A 1 86 ? -5.052 -2.469 8.407 1.00 92.94 86 MET A N 1
ATOM 663 C CA . MET A 1 86 ? -6.048 -3.385 8.982 1.00 92.94 86 MET A CA 1
ATOM 664 C C . MET A 1 86 ? -5.995 -3.408 10.513 1.00 92.94 86 MET A C 1
ATOM 666 O O . MET A 1 86 ? -7.026 -3.241 11.166 1.00 92.94 86 MET A O 1
ATOM 670 N N . ILE A 1 87 ? -4.798 -3.539 11.095 1.00 93.56 87 ILE A N 1
ATOM 671 C CA . ILE A 1 87 ? -4.597 -3.507 12.553 1.00 93.56 87 ILE A CA 1
ATOM 672 C C . ILE A 1 87 ? -5.071 -2.167 13.122 1.00 93.56 87 ILE A C 1
ATOM 674 O O . ILE A 1 87 ? -5.767 -2.116 14.136 1.00 93.56 87 ILE A O 1
ATOM 678 N N . GLY A 1 88 ? -4.720 -1.062 12.464 1.00 92.00 88 GLY A N 1
ATOM 679 C CA . GLY A 1 88 ? -5.155 0.273 12.856 1.00 92.00 88 GLY A CA 1
ATOM 680 C C . GLY A 1 88 ? -6.669 0.458 12.775 1.00 92.00 88 GLY A C 1
ATOM 681 O O . GLY A 1 88 ? -7.262 1.014 13.698 1.00 92.00 88 GLY A O 1
ATOM 682 N N . ALA A 1 89 ? -7.306 -0.044 11.718 1.00 91.94 89 ALA A N 1
ATOM 683 C CA . ALA A 1 89 ? -8.755 0.008 11.565 1.00 91.94 89 ALA A CA 1
ATOM 684 C C . ALA A 1 89 ? -9.455 -0.788 12.672 1.00 91.94 89 ALA A C 1
ATOM 686 O O . ALA A 1 89 ? -10.366 -0.262 13.308 1.00 91.94 89 ALA A O 1
ATOM 687 N N . TYR A 1 90 ? -8.983 -2.004 12.962 1.00 92.88 90 TYR A N 1
ATOM 688 C CA . TYR A 1 90 ? -9.516 -2.841 14.035 1.00 92.88 90 TYR A CA 1
ATOM 689 C C . TYR A 1 90 ? -9.355 -2.185 15.412 1.00 92.88 90 TYR A C 1
ATOM 691 O O . TYR A 1 90 ? -10.323 -2.071 16.161 1.00 92.88 90 TYR A O 1
ATOM 699 N N . ASN A 1 91 ? -8.163 -1.665 15.723 1.00 92.00 91 ASN A N 1
ATOM 700 C CA . ASN A 1 91 ? -7.891 -1.003 17.000 1.00 92.00 91 ASN A CA 1
ATOM 701 C C . ASN A 1 91 ? -8.762 0.236 17.231 1.00 92.00 91 ASN A C 1
ATOM 703 O O . ASN A 1 91 ? -9.073 0.546 18.377 1.00 92.00 91 ASN A O 1
ATOM 707 N N . LYS A 1 92 ? -9.168 0.934 16.163 1.00 90.75 92 LYS A N 1
ATOM 708 C CA . LYS A 1 92 ? -10.050 2.104 16.251 1.00 90.75 92 LYS A CA 1
ATOM 709 C C . LYS A 1 92 ? -11.483 1.744 16.653 1.00 90.75 92 LYS A C 1
ATOM 711 O O . LYS A 1 92 ? -12.170 2.581 17.225 1.00 90.75 92 LYS A O 1
ATOM 716 N N . VAL A 1 93 ? -11.938 0.532 16.337 1.00 92.94 93 VAL A N 1
ATOM 717 C CA . VAL A 1 93 ? -13.328 0.093 16.554 1.00 92.94 93 VAL A CA 1
ATOM 718 C C . VAL A 1 93 ? -13.452 -1.037 17.573 1.00 92.94 93 VAL A C 1
ATOM 720 O O . VAL A 1 93 ? -14.537 -1.573 17.752 1.00 92.94 93 VAL A O 1
ATOM 723 N N . LYS A 1 94 ? -12.357 -1.433 18.232 1.00 89.06 94 LYS A N 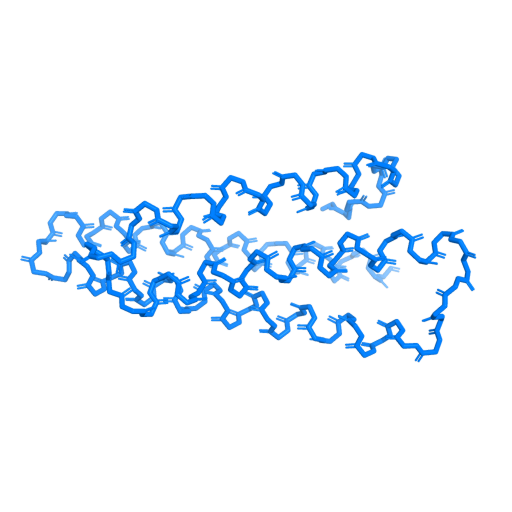1
ATOM 724 C CA . LYS A 1 94 ? -12.305 -2.628 19.091 1.00 89.06 94 LYS A CA 1
ATOM 725 C C . LYS A 1 94 ? -13.356 -2.632 20.212 1.00 89.06 94 LYS A C 1
ATOM 727 O O . LYS A 1 94 ? -13.844 -3.708 20.566 1.00 89.06 94 LYS A O 1
ATOM 732 N N . ASP A 1 95 ? -13.699 -1.442 20.710 1.00 92.19 95 ASP A N 1
ATOM 733 C CA . ASP A 1 95 ? -14.613 -1.213 21.833 1.00 92.19 95 ASP A CA 1
ATOM 734 C C . ASP A 1 95 ? -16.089 -1.112 21.389 1.00 92.19 95 ASP A C 1
ATOM 736 O O . ASP A 1 95 ? -16.987 -1.150 22.223 1.00 92.19 95 ASP A O 1
ATOM 740 N N . ASP A 1 96 ? -16.354 -1.028 20.079 1.00 93.25 96 ASP A N 1
ATOM 741 C CA . ASP A 1 96 ? -17.697 -0.949 19.493 1.00 93.25 96 ASP A CA 1
ATOM 742 C C . ASP A 1 96 ? -17.998 -2.251 18.720 1.00 93.25 96 ASP A C 1
ATOM 744 O O . ASP A 1 96 ? -17.462 -2.462 17.625 1.00 93.25 96 ASP A O 1
ATOM 748 N N . PRO A 1 97 ? -18.816 -3.169 19.270 1.00 91.00 97 PRO A N 1
ATOM 749 C CA . PRO A 1 97 ? -18.989 -4.509 18.713 1.00 91.00 97 PRO A CA 1
ATOM 750 C C . PRO A 1 97 ? -19.641 -4.516 17.324 1.00 91.00 97 PRO A C 1
ATOM 752 O O . PRO A 1 97 ? -19.291 -5.369 16.501 1.00 91.00 97 PRO A O 1
ATOM 755 N N . GLU A 1 98 ? -20.535 -3.568 17.031 1.00 92.50 98 GLU A N 1
ATOM 756 C CA . GLU A 1 98 ? -21.177 -3.457 15.718 1.00 92.50 98 GLU A CA 1
ATOM 757 C C . GLU A 1 98 ? -20.171 -3.001 14.661 1.00 92.50 98 GLU A C 1
ATOM 759 O O . GLU A 1 98 ? -19.996 -3.659 13.629 1.00 92.50 98 GLU A O 1
ATOM 764 N N . LYS A 1 99 ? -19.422 -1.927 14.944 1.00 90.69 99 LYS A N 1
ATOM 765 C CA . LYS A 1 99 ? -18.388 -1.433 14.022 1.00 90.69 99 LYS A CA 1
ATOM 766 C C . LYS A 1 99 ? -17.250 -2.429 13.856 1.00 90.69 99 LYS A C 1
ATOM 768 O O . LYS A 1 99 ? -16.737 -2.591 12.748 1.00 90.69 99 LYS A O 1
ATOM 773 N N . ARG A 1 100 ? -16.875 -3.138 14.923 1.00 92.94 100 ARG A N 1
ATOM 774 C CA . ARG A 1 100 ? -15.871 -4.205 14.878 1.00 92.94 100 ARG A CA 1
ATOM 775 C C . ARG A 1 100 ? -16.266 -5.311 13.910 1.00 92.94 100 ARG A C 1
ATOM 777 O O . ARG A 1 100 ? -15.433 -5.709 13.098 1.00 92.94 100 ARG A O 1
ATOM 784 N N . ARG A 1 101 ? -17.522 -5.769 13.949 1.00 91.56 101 ARG A N 1
ATOM 785 C CA . ARG A 1 101 ? -18.029 -6.796 13.025 1.00 91.56 101 ARG A CA 1
ATOM 786 C C . ARG A 1 101 ? -17.932 -6.332 11.572 1.00 91.56 101 ARG A C 1
ATOM 788 O O . ARG A 1 101 ? -17.462 -7.085 10.725 1.00 91.56 101 ARG A O 1
ATOM 795 N N . ILE A 1 102 ? -18.311 -5.084 11.294 1.00 92.94 102 ILE A N 1
ATOM 796 C CA . ILE A 1 102 ? -18.214 -4.498 9.949 1.00 92.94 102 ILE A CA 1
ATOM 797 C C . ILE A 1 102 ? -16.755 -4.471 9.477 1.00 92.94 102 ILE A C 1
ATOM 799 O O . ILE A 1 102 ? -16.449 -4.954 8.388 1.00 92.94 102 ILE A O 1
ATOM 803 N N . VAL A 1 103 ? -15.833 -3.967 10.303 1.00 92.19 103 VAL A N 1
ATOM 804 C CA . VAL A 1 103 ? -14.403 -3.904 9.959 1.00 92.19 103 VAL A CA 1
ATOM 805 C C . VAL A 1 103 ? -13.816 -5.299 9.732 1.00 92.19 103 VAL A C 1
ATOM 807 O O . VAL A 1 103 ? -13.069 -5.484 8.777 1.00 92.19 103 VAL A O 1
ATOM 810 N N . GLN A 1 104 ? -14.177 -6.295 10.543 1.00 90.81 104 GLN A N 1
ATOM 811 C CA . GLN A 1 104 ? -13.738 -7.682 10.348 1.00 90.81 104 GLN A CA 1
ATOM 812 C C . GLN A 1 104 ? -14.211 -8.264 9.011 1.00 90.81 104 GLN A C 1
ATOM 814 O O . GLN A 1 104 ? -13.420 -8.909 8.324 1.00 90.81 104 GLN A O 1
ATOM 819 N N . ILE A 1 105 ? -15.461 -8.003 8.613 1.00 93.06 105 ILE A N 1
ATOM 820 C CA . ILE A 1 105 ? -15.982 -8.426 7.304 1.00 93.06 105 ILE A CA 1
ATOM 821 C C . ILE A 1 105 ? -15.165 -7.779 6.182 1.00 93.06 105 ILE A C 1
ATOM 823 O O . ILE A 1 105 ? -14.712 -8.483 5.282 1.00 93.06 105 ILE A O 1
ATOM 827 N N . TYR A 1 106 ? -14.901 -6.471 6.258 1.00 92.06 106 TYR A N 1
ATOM 828 C CA . TYR A 1 106 ? -14.074 -5.783 5.261 1.00 92.06 106 TYR A CA 1
ATOM 829 C C . TYR A 1 106 ? -12.644 -6.329 5.197 1.00 92.06 106 TYR A C 1
ATOM 831 O O . TYR A 1 106 ? -12.128 -6.545 4.103 1.00 92.06 106 TYR A O 1
ATOM 839 N N . ILE A 1 107 ? -12.013 -6.602 6.343 1.00 92.06 107 ILE A N 1
ATOM 840 C CA . ILE A 1 107 ? -10.692 -7.243 6.391 1.00 92.06 107 ILE A CA 1
ATOM 841 C C . ILE A 1 107 ? -10.744 -8.608 5.691 1.00 92.06 107 ILE A C 1
ATOM 843 O O . ILE A 1 107 ? -9.896 -8.887 4.845 1.00 92.06 107 ILE A O 1
ATOM 847 N N . GLY A 1 108 ? -11.764 -9.423 5.978 1.00 90.38 108 GLY A N 1
ATOM 848 C CA . GLY A 1 108 ? -11.968 -10.720 5.329 1.00 90.38 108 GLY A CA 1
ATOM 849 C C . GLY A 1 108 ? -12.119 -10.607 3.810 1.00 90.38 108 GLY A C 1
ATOM 850 O O . GLY A 1 108 ? -11.431 -11.310 3.072 1.00 90.38 108 GLY A O 1
ATOM 851 N N . VAL A 1 109 ? -12.945 -9.673 3.331 1.00 92.56 109 VAL A N 1
ATOM 852 C CA . VAL A 1 109 ? -13.133 -9.409 1.893 1.00 92.56 109 VAL A CA 1
ATOM 853 C C . VAL A 1 109 ? -11.821 -8.992 1.226 1.00 92.56 109 VAL A C 1
ATOM 855 O O . VAL A 1 109 ? -11.509 -9.478 0.138 1.00 92.56 109 VAL A O 1
ATOM 858 N N . ILE A 1 110 ? -11.020 -8.136 1.870 1.00 90.12 110 ILE A N 1
ATOM 859 C CA . ILE A 1 110 ? -9.720 -7.715 1.330 1.00 90.12 110 ILE A CA 1
ATOM 860 C C . ILE A 1 110 ? -8.764 -8.909 1.235 1.00 90.12 110 ILE A C 1
ATOM 862 O O . ILE A 1 110 ? -8.136 -9.093 0.195 1.00 90.12 110 ILE A O 1
ATOM 866 N N . ILE A 1 111 ? -8.679 -9.746 2.274 1.00 90.50 111 ILE A N 1
ATOM 867 C CA . ILE A 1 111 ? -7.823 -10.945 2.270 1.00 90.50 111 ILE A CA 1
ATOM 868 C C . ILE A 1 111 ? -8.225 -11.888 1.131 1.00 90.50 111 ILE A C 1
ATOM 870 O O . ILE A 1 111 ? -7.370 -12.295 0.345 1.00 90.50 111 ILE A O 1
ATOM 874 N N . VAL A 1 112 ? -9.521 -12.185 0.994 1.00 90.56 112 VAL A N 1
ATOM 875 C CA . VAL A 1 112 ? -10.040 -13.029 -0.093 1.00 90.56 112 VAL A CA 1
ATOM 876 C C . VAL A 1 112 ? -9.690 -12.426 -1.454 1.00 90.56 112 VAL A C 1
ATOM 878 O O . VAL A 1 112 ? -9.165 -13.124 -2.318 1.00 90.56 112 VAL A O 1
ATOM 881 N N . THR A 1 113 ? -9.885 -11.118 -1.631 1.00 87.56 113 THR A N 1
ATOM 882 C CA . THR A 1 113 ? -9.553 -10.413 -2.879 1.00 87.56 113 THR A CA 1
ATOM 883 C C . THR A 1 113 ? -8.065 -10.528 -3.222 1.00 87.56 113 THR A C 1
ATOM 885 O O . THR A 1 113 ? -7.722 -10.811 -4.368 1.00 87.56 113 THR A O 1
ATOM 888 N N . ILE A 1 114 ? -7.172 -10.366 -2.240 1.00 86.62 114 ILE A N 1
ATOM 889 C CA . ILE A 1 114 ? -5.722 -10.508 -2.439 1.00 86.62 114 ILE A CA 1
ATOM 890 C C . ILE A 1 114 ? -5.370 -11.938 -2.865 1.00 86.62 114 ILE A C 1
ATOM 892 O O . ILE A 1 114 ? -4.602 -12.114 -3.811 1.00 86.62 114 ILE A O 1
ATOM 896 N N . ILE A 1 115 ? -5.959 -12.953 -2.223 1.00 87.69 115 ILE A N 1
ATOM 897 C CA . ILE A 1 115 ? -5.751 -14.363 -2.587 1.00 87.69 115 ILE A CA 1
ATOM 898 C C . ILE A 1 115 ? -6.205 -14.613 -4.029 1.00 87.69 115 ILE A C 1
ATOM 900 O O . ILE A 1 115 ? -5.450 -15.185 -4.812 1.00 87.69 115 ILE A O 1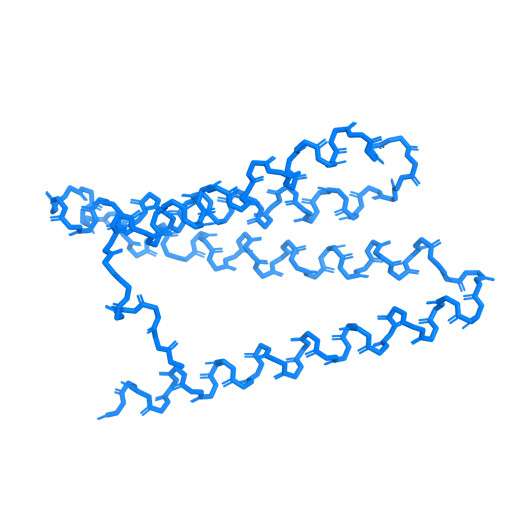
ATOM 904 N N . PHE A 1 116 ? -7.392 -14.135 -4.416 1.00 86.19 116 PHE A N 1
ATOM 905 C CA . PHE A 1 116 ? -7.891 -14.267 -5.788 1.00 86.19 116 PHE A CA 1
ATOM 906 C C . PHE A 1 116 ? -6.973 -13.586 -6.808 1.00 86.19 116 PHE A C 1
ATOM 908 O O . PHE A 1 116 ? -6.657 -14.182 -7.837 1.00 86.19 116 PHE A O 1
ATOM 915 N N . ILE A 1 117 ? -6.501 -12.367 -6.530 1.00 83.62 117 ILE A N 1
ATOM 916 C CA . ILE A 1 117 ? -5.557 -11.665 -7.411 1.00 83.62 117 ILE A CA 1
ATOM 917 C C . ILE A 1 117 ? -4.252 -12.461 -7.548 1.00 83.62 117 ILE A C 1
ATOM 919 O O . ILE A 1 117 ? -3.747 -12.602 -8.663 1.00 83.62 117 ILE A O 1
ATOM 923 N N . GLY A 1 118 ? -3.734 -13.015 -6.448 1.00 81.50 118 GLY A N 1
ATOM 924 C CA . GLY A 1 118 ? -2.536 -13.856 -6.446 1.00 81.50 118 GLY A CA 1
ATOM 925 C C . GLY A 1 118 ? -2.705 -15.136 -7.266 1.00 81.50 118 GLY A C 1
ATOM 926 O O . GLY A 1 118 ? -1.860 -15.438 -8.108 1.00 81.50 118 GLY A O 1
ATOM 927 N N . LEU A 1 119 ? -3.823 -15.849 -7.088 1.00 83.94 119 LEU A N 1
ATOM 928 C CA . LEU A 1 119 ? -4.154 -17.050 -7.863 1.00 83.94 119 LEU A CA 1
ATOM 929 C C . LEU A 1 119 ? -4.261 -16.747 -9.359 1.00 83.94 119 LEU A C 1
ATOM 931 O O . LEU A 1 119 ? -3.700 -17.475 -10.177 1.00 83.94 119 LEU A O 1
ATOM 935 N N . ILE A 1 120 ? -4.922 -15.644 -9.721 1.00 78.81 120 ILE A N 1
ATOM 936 C CA . ILE A 1 120 ? -5.022 -15.227 -11.121 1.00 78.81 120 ILE A CA 1
ATOM 937 C C . ILE A 1 120 ? -3.633 -14.885 -11.677 1.00 78.81 120 ILE A C 1
ATOM 939 O O . ILE A 1 120 ? -3.298 -15.328 -12.772 1.00 78.81 120 ILE A O 1
ATOM 943 N N . GLY A 1 121 ? -2.809 -14.145 -10.929 1.00 72.69 121 GLY A N 1
ATOM 944 C CA . GLY A 1 121 ? -1.443 -13.803 -11.335 1.00 72.69 121 GLY A CA 1
ATOM 945 C C . GLY A 1 121 ? -0.571 -15.033 -11.599 1.00 72.69 121 GLY A C 1
ATOM 946 O O . GLY A 1 121 ? 0.089 -15.104 -12.634 1.00 72.69 121 GLY A O 1
ATOM 947 N N . LEU A 1 122 ? -0.632 -16.031 -10.712 1.00 74.69 122 LEU A N 1
ATOM 948 C CA . LEU A 1 122 ? 0.059 -17.314 -10.879 1.00 74.69 122 LEU A CA 1
ATOM 949 C C . LEU A 1 122 ? -0.453 -18.095 -12.092 1.00 74.69 122 LEU A C 1
ATOM 951 O O . LEU A 1 122 ? 0.341 -18.697 -12.809 1.00 74.69 122 LEU A O 1
ATOM 955 N N . SER A 1 123 ? -1.764 -18.069 -12.348 1.00 71.94 123 SER A N 1
ATOM 956 C CA . SER A 1 123 ? -2.347 -18.761 -13.502 1.00 71.94 123 SER A CA 1
ATOM 957 C C . SER A 1 123 ? -1.928 -18.156 -14.846 1.00 71.94 123 SER A C 1
ATOM 959 O O . SER A 1 123 ? -1.813 -18.889 -15.816 1.00 71.94 123 SER A O 1
ATOM 961 N N . THR A 1 124 ? -1.646 -16.847 -14.894 1.00 59.88 124 THR A N 1
ATOM 962 C CA . THR A 1 124 ? -1.167 -16.137 -16.098 1.00 59.88 124 THR A CA 1
ATOM 963 C C . THR A 1 124 ? 0.347 -16.202 -16.324 1.00 59.88 124 THR A C 1
ATOM 965 O O . THR A 1 124 ? 0.829 -15.663 -17.314 1.00 59.88 124 THR A O 1
ATOM 968 N N . LEU A 1 125 ? 1.105 -16.792 -15.394 1.00 55.25 125 LEU A N 1
ATOM 969 C CA . LEU A 1 125 ? 2.549 -17.037 -15.527 1.00 55.25 125 LEU A CA 1
ATOM 970 C C . LEU A 1 125 ? 2.865 -18.405 -16.165 1.00 55.25 125 LEU A C 1
ATOM 972 O O . LEU A 1 125 ? 4.036 -18.694 -16.405 1.00 55.25 125 LEU A O 1
ATOM 976 N N . LYS A 1 126 ? 1.842 -19.234 -16.409 1.00 44.34 126 LYS A N 1
ATOM 977 C CA . LYS A 1 126 ? 1.911 -20.458 -17.219 1.00 44.34 126 LYS A CA 1
ATOM 978 C C . LYS A 1 126 ? 1.486 -20.161 -18.649 1.00 44.34 126 LYS A C 1
ATOM 980 O O . LYS A 1 126 ? 2.068 -20.802 -19.546 1.00 44.34 126 LYS A O 1
#

pLDDT: mean 86.13, std 11.41, range [35.88, 95.0]

Organism: NCBI:txid1619234

Sequence (126 aa):
MSFAFLPWPLYVLMAIGSAIPVLIYVKKMWKTSPKSFYIGLCMVSIGAIIAGIIKFTSNMQVLTQFQEFLKMLTIVCTSSGIILTMIGAYNKVKDDPEKRRIVQIYIGVIIVTIIFIGLIGLSTLK